Protein AF-A0AAI9ID29-F1 (afdb_monomer)

Radius of gyration: 25.3 Å; Cα contacts (8 Å, |Δi|>4): 44; chains: 1; bounding box: 51×55×50 Å

pLDDT: mean 85.07, std 12.69, range [36.12, 97.38]

Nearest PDB structures (foldseek):
  1rzs-assembly1_A  TM=6.139E-01  e=2.652E+00  Lederbergvirus P22
  1iw8-assembly1_A  TM=3.372E-01  e=4.426E+00  Shimwellia blattae
  1iw8-assembly1_E  TM=3.410E-01  e=5.363E+00  Shimwellia blattae
  6af4-assembly2_F  TM=3.651E-01  e=5.363E+00  Streptococcus pneumoniae TIGR4

Solvent-accessible surface area (backbone atoms only — not comparable to full-atom values): 7122 Å² total; per-residue (Å²): 136,86,79,80,79,86,77,82,51,75,89,77,52,59,68,69,58,58,51,49,57,53,58,72,66,56,76,81,63,91,85,44,65,69,58,50,52,51,49,50,50,53,50,49,54,59,69,70,51,78,73,79,85,52,64,67,59,52,44,50,52,57,71,69,46,54,70,72,57,44,24,50,35,25,48,64,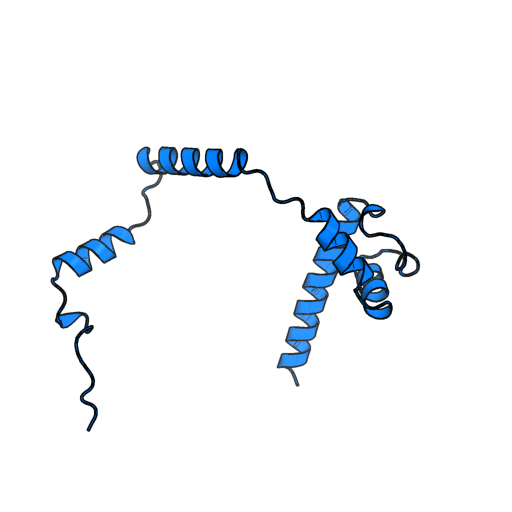38,74,40,68,42,84,55,54,83,56,58,71,80,80,48,53,72,69,53,51,50,36,33,50,53,28,46,55,53,48,51,58,49,53,52,51,54,61,76,71,111

Mean predicted aligned error: 13.53 Å

Secondary structure (DSSP, 8-state):
-------S-GGGS-HHHHHHHHHHTSPPPTT-HHHHHHHHHHHHHHHHS-----HHHHHHHHHHS-HHHHHHHHHHTTS-GGGGGS-GGGS-HHHHHHHHHHHHHHHHHHHHHHTT-

Foldseek 3Di:
DDPDPPPPDPVPDDVVVVVVVVVVPPPDDPPPPVVVVVVVVVVVVVVPDDDPPCLVVVQVVLVPDDLVVLLQLCVLLVHHSVCSVPGPVVDDPSSVVSSVVSVVVVVVVVVVVVVVD

Structure (mmCIF, N/CA/C/O backbone):
data_AF-A0AAI9ID29-F1
#
_entry.id   AF-A0AAI9ID29-F1
#
loop_
_atom_site.group_PDB
_atom_site.id
_atom_site.type_symbol
_atom_site.label_atom_id
_atom_site.label_alt_id
_atom_site.label_comp_id
_atom_site.label_asym_id
_atom_site.label_entity_id
_atom_site.label_seq_id
_atom_site.pdbx_PDB_ins_code
_atom_site.Cartn_x
_atom_site.Cartn_y
_atom_site.Cartn_z
_atom_site.occupancy
_atom_site.B_iso_or_equiv
_atom_site.auth_seq_id
_atom_site.auth_comp_id
_atom_site.auth_asym_id
_atom_site.auth_atom_id
_atom_site.pdbx_PDB_model_num
ATOM 1 N N . MET A 1 1 ? -24.015 -35.089 27.887 1.00 36.12 1 MET A N 1
ATOM 2 C CA . MET A 1 1 ? -24.793 -33.908 27.452 1.00 36.12 1 MET A CA 1
ATOM 3 C C . MET A 1 1 ? -24.096 -32.649 27.954 1.00 36.12 1 MET A C 1
ATOM 5 O O . MET A 1 1 ? -23.919 -32.515 29.156 1.00 36.12 1 MET A O 1
ATOM 9 N N . ARG A 1 2 ? -23.618 -31.770 27.062 1.00 46.00 2 ARG A N 1
ATOM 10 C CA . ARG A 1 2 ? -23.041 -30.468 27.441 1.00 46.00 2 ARG A CA 1
ATOM 11 C C . ARG A 1 2 ? -24.180 -29.450 27.504 1.00 46.00 2 ARG A C 1
ATOM 13 O O . ARG A 1 2 ? -24.666 -29.029 26.462 1.00 46.00 2 ARG A O 1
ATOM 20 N N . CYS A 1 3 ? -24.625 -29.085 28.705 1.00 44.88 3 CYS A N 1
ATOM 21 C CA . CYS A 1 3 ? -25.571 -27.985 28.882 1.00 44.88 3 CYS A CA 1
ATOM 22 C C . CYS A 1 3 ? -24.902 -26.677 28.437 1.00 44.88 3 CYS A C 1
ATOM 24 O O . CYS A 1 3 ? -23.864 -26.296 28.984 1.00 44.88 3 CYS A O 1
ATOM 26 N N . ALA A 1 4 ? -25.479 -25.999 27.445 1.00 50.75 4 ALA A N 1
ATOM 27 C CA . ALA A 1 4 ? -25.074 -24.649 27.079 1.00 50.75 4 ALA A CA 1
ATOM 28 C C . ALA A 1 4 ? -25.279 -23.736 28.299 1.00 50.75 4 ALA A C 1
ATOM 30 O O . ALA A 1 4 ? -26.390 -23.597 28.808 1.00 50.75 4 ALA A O 1
ATOM 31 N N . ARG A 1 5 ? -24.195 -23.153 28.819 1.00 53.00 5 ARG A N 1
ATOM 32 C CA . ARG A 1 5 ? -24.260 -22.155 29.891 1.00 53.00 5 ARG A CA 1
ATOM 33 C C . ARG A 1 5 ? -24.890 -20.886 29.316 1.00 53.00 5 ARG A C 1
ATOM 35 O O . ARG A 1 5 ? -24.184 -20.049 28.768 1.00 53.00 5 ARG A O 1
ATOM 42 N N . ILE A 1 6 ? -26.203 -20.733 29.474 1.00 56.84 6 ILE A N 1
ATOM 43 C CA . ILE A 1 6 ? -26.924 -19.464 29.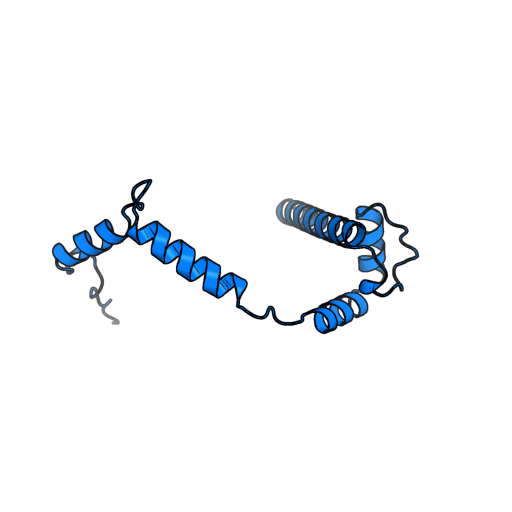295 1.00 56.84 6 ILE A CA 1
ATOM 44 C C . ILE A 1 6 ? -26.525 -18.536 30.456 1.00 56.84 6 ILE A C 1
ATOM 46 O O . ILE A 1 6 ? -27.307 -18.287 31.364 1.00 56.84 6 ILE A O 1
ATOM 50 N N . LYS A 1 7 ? -25.255 -18.130 30.528 1.00 55.59 7 LYS A N 1
ATOM 51 C CA . LYS A 1 7 ? -24.762 -17.230 31.583 1.00 55.59 7 LYS A CA 1
ATOM 52 C C . LYS A 1 7 ? -24.497 -15.810 31.087 1.00 55.59 7 LYS A C 1
ATOM 54 O O . LYS A 1 7 ? -24.441 -14.912 31.911 1.00 55.59 7 LYS A O 1
ATOM 59 N N . ASP A 1 8 ? -24.458 -15.605 29.770 1.00 57.25 8 ASP A N 1
ATOM 60 C CA . ASP A 1 8 ? -24.156 -14.310 29.143 1.00 57.25 8 ASP A CA 1
ATOM 61 C C . ASP A 1 8 ? -25.276 -13.823 28.208 1.00 57.25 8 ASP A C 1
ATOM 63 O O . ASP A 1 8 ? -25.020 -13.203 27.179 1.00 57.25 8 ASP A O 1
ATOM 67 N N . HIS A 1 9 ? -26.543 -14.112 28.524 1.00 65.25 9 HIS A N 1
ATOM 68 C CA . HIS A 1 9 ? -27.651 -13.506 27.781 1.00 65.25 9 HIS A CA 1
ATOM 69 C C . HIS A 1 9 ? -28.005 -12.143 28.391 1.00 65.25 9 HIS A C 1
ATOM 71 O O . HIS A 1 9 ? -28.130 -12.022 29.611 1.00 65.25 9 HIS A O 1
ATOM 77 N N . ALA A 1 10 ? -28.192 -11.120 27.550 1.00 62.62 10 ALA A N 1
ATOM 78 C CA . ALA A 1 10 ? -28.434 -9.734 27.972 1.00 62.62 10 ALA A CA 1
ATOM 79 C C . ALA A 1 10 ? -29.633 -9.575 28.930 1.00 62.62 10 ALA A C 1
ATOM 81 O O . ALA A 1 10 ? -29.647 -8.661 29.747 1.00 62.62 10 ALA A O 1
ATOM 82 N N . SER A 1 11 ? -30.598 -10.500 28.892 1.00 68.06 11 SER A N 1
ATOM 83 C CA . SER A 1 11 ? -31.747 -10.542 29.810 1.00 68.06 11 SER A CA 1
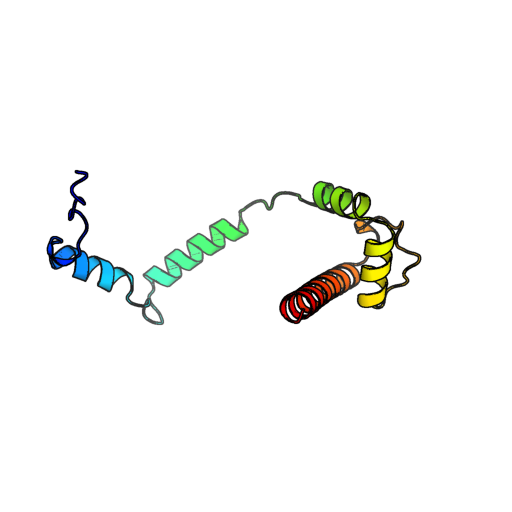ATOM 84 C C . SER A 1 11 ? -31.395 -10.855 31.272 1.00 68.06 11 SER A C 1
ATOM 86 O O . SER A 1 11 ? -32.248 -10.680 32.134 1.00 68.06 11 SER A O 1
ATOM 88 N N . PHE A 1 12 ? -30.178 -11.331 31.565 1.00 71.31 12 PHE A N 1
ATOM 89 C CA . PHE A 1 12 ? -29.692 -11.577 32.932 1.00 71.31 12 PHE A CA 1
ATOM 90 C C . PHE A 1 12 ? -28.774 -10.465 33.451 1.00 71.31 12 PHE A C 1
ATOM 92 O O . PHE A 1 12 ? -28.313 -10.536 34.591 1.00 71.31 12 PHE A O 1
ATOM 99 N N . ARG A 1 13 ? -28.494 -9.441 32.635 1.00 72.69 13 ARG A N 1
ATOM 100 C CA . ARG A 1 13 ? -27.717 -8.277 33.062 1.00 72.69 13 ARG A CA 1
ATOM 101 C C . ARG A 1 13 ? -28.639 -7.238 33.706 1.00 72.69 13 ARG A C 1
ATOM 103 O O . ARG A 1 13 ? -29.724 -6.985 33.179 1.00 72.69 13 ARG A O 1
ATOM 110 N N . PRO A 1 14 ? -28.225 -6.602 34.814 1.00 82.38 14 PRO A N 1
ATOM 111 C CA . PRO A 1 14 ? -28.926 -5.446 35.352 1.00 82.38 14 PRO A CA 1
ATOM 112 C C . PRO A 1 14 ? -29.115 -4.373 34.275 1.00 82.38 14 PRO A C 1
ATOM 114 O O . PRO A 1 14 ? -28.179 -4.026 33.556 1.00 82.38 14 PRO A O 1
ATOM 117 N N . VAL A 1 15 ? -30.316 -3.794 34.197 1.00 78.94 15 VAL A N 1
ATOM 118 C CA 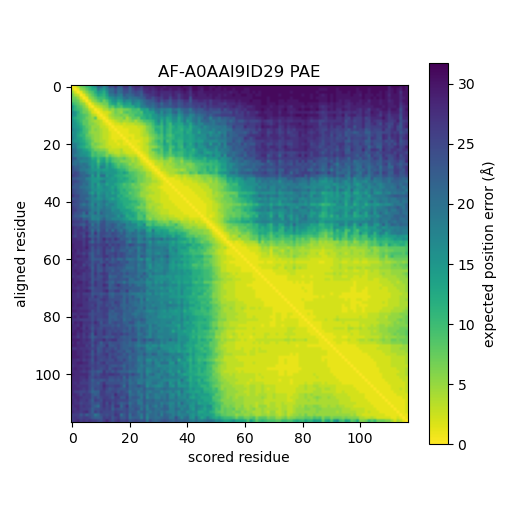. VAL A 1 15 ? -30.636 -2.717 33.238 1.00 78.94 15 VAL A CA 1
ATOM 119 C C . VAL A 1 15 ? -29.652 -1.545 33.354 1.00 78.94 15 VAL A C 1
ATOM 121 O O . VAL A 1 15 ? -29.300 -0.933 32.350 1.00 78.94 15 VAL A O 1
ATOM 124 N N . ALA A 1 16 ? -29.148 -1.273 34.561 1.00 81.25 16 ALA A N 1
ATOM 125 C CA . ALA A 1 16 ? -28.133 -0.252 34.803 1.00 81.25 16 ALA A CA 1
ATOM 126 C C . ALA A 1 16 ? -26.835 -0.482 34.006 1.00 81.25 16 ALA A C 1
ATOM 128 O O . ALA A 1 16 ? -26.232 0.485 33.545 1.00 81.25 16 ALA A O 1
ATOM 129 N N . ASP A 1 17 ? -26.422 -1.735 33.800 1.00 79.44 17 ASP A N 1
ATOM 130 C CA . ASP A 1 17 ? -25.213 -2.054 33.037 1.00 79.44 17 ASP A CA 1
ATOM 131 C C . ASP A 1 17 ? -25.439 -1.850 31.536 1.00 79.44 17 ASP A C 1
ATOM 133 O O . ASP A 1 17 ? -24.602 -1.247 30.869 1.00 79.44 17 ASP A O 1
ATOM 137 N N . LEU A 1 18 ? -26.616 -2.227 31.023 1.00 73.94 18 LEU A N 1
ATOM 138 C CA . LEU A 1 18 ? -27.007 -1.975 29.630 1.00 73.94 18 LEU A CA 1
ATOM 139 C C . LEU A 1 18 ? -27.105 -0.470 29.329 1.00 73.94 18 LEU A C 1
ATOM 141 O O . LEU A 1 18 ? -26.689 -0.005 28.268 1.00 73.94 18 LEU A O 1
ATOM 145 N N . LEU A 1 19 ? -27.635 0.314 30.273 1.00 78.12 19 LEU A N 1
ATOM 146 C CA . LEU A 1 19 ? -27.709 1.770 30.153 1.00 78.12 19 LEU A CA 1
ATOM 147 C C . LEU A 1 19 ? -26.325 2.426 30.234 1.00 78.12 19 LEU A C 1
ATOM 149 O O . LEU A 1 19 ? -26.077 3.385 29.506 1.00 78.12 19 LEU A O 1
ATOM 153 N N . ARG A 1 20 ? -25.412 1.899 31.060 1.00 78.88 20 ARG A N 1
ATOM 154 C CA . ARG A 1 20 ? -24.019 2.363 31.137 1.00 78.88 20 ARG A CA 1
ATOM 155 C C . ARG A 1 20 ? -23.255 2.069 29.843 1.00 78.88 20 ARG A C 1
ATOM 157 O O . ARG A 1 20 ? -22.571 2.953 29.336 1.00 78.88 20 ARG A O 1
ATOM 164 N N . GLU A 1 21 ? -23.413 0.871 29.279 1.00 76.38 21 GLU A N 1
ATOM 165 C CA . GLU A 1 21 ? -22.845 0.497 27.975 1.00 76.38 21 GLU A CA 1
ATOM 166 C C . GLU A 1 21 ? -23.390 1.393 26.852 1.00 76.38 21 GLU A C 1
ATOM 168 O O . GLU A 1 21 ? -22.625 1.904 26.038 1.00 76.38 21 GLU A O 1
ATOM 173 N N . ARG A 1 22 ? -24.701 1.672 26.848 1.00 74.44 22 ARG A N 1
ATOM 174 C CA . ARG A 1 22 ? -25.317 2.612 25.900 1.00 74.44 22 ARG A CA 1
ATOM 175 C C . ARG A 1 22 ? -24.787 4.037 26.066 1.00 74.44 22 ARG A C 1
ATOM 177 O O . ARG A 1 22 ? -24.538 4.704 25.067 1.00 74.44 22 ARG A O 1
ATOM 184 N N . ALA A 1 23 ? -24.620 4.506 27.302 1.00 72.62 23 ALA A N 1
ATOM 185 C CA . ALA A 1 23 ? -24.081 5.833 27.588 1.00 72.62 23 ALA A CA 1
ATOM 186 C C . ALA A 1 23 ? -22.632 5.984 27.092 1.00 72.62 23 ALA A C 1
ATOM 188 O O . ALA A 1 23 ? -22.270 7.045 26.596 1.00 72.62 23 ALA A O 1
ATOM 189 N N . ALA A 1 24 ? -21.831 4.915 27.143 1.00 72.38 24 ALA A N 1
ATOM 190 C CA . ALA A 1 24 ? -20.466 4.896 26.611 1.00 72.38 24 ALA A CA 1
ATOM 191 C C . ALA A 1 24 ? -20.394 4.977 25.072 1.00 72.38 24 ALA A C 1
ATOM 193 O O . ALA A 1 24 ? -19.339 5.286 24.525 1.00 72.38 24 ALA A O 1
ATOM 194 N N . LEU A 1 25 ? -21.502 4.709 24.374 1.00 73.25 25 LEU A N 1
ATOM 195 C CA . LEU A 1 25 ? -21.620 4.820 22.916 1.00 73.25 25 LEU A CA 1
ATOM 196 C C . LEU A 1 25 ? -22.193 6.170 22.463 1.00 73.25 25 LEU A C 1
ATOM 198 O O . LEU A 1 25 ? -22.363 6.382 21.262 1.00 73.25 25 LEU A O 1
ATOM 202 N N . VAL A 1 26 ? -22.521 7.073 23.393 1.00 77.31 26 VAL A N 1
ATOM 203 C CA . VAL A 1 26 ? -22.985 8.418 23.044 1.00 77.31 26 VAL A CA 1
ATOM 204 C C . VAL A 1 26 ? -21.815 9.173 22.409 1.00 77.31 26 VAL A C 1
ATOM 206 O O . VAL A 1 26 ? -20.769 9.308 23.047 1.00 77.31 26 VAL A O 1
ATOM 209 N N . PRO A 1 27 ? -21.960 9.665 21.165 1.00 76.00 27 PRO A N 1
ATOM 210 C CA . PRO A 1 27 ? -20.929 10.473 20.537 1.00 76.00 27 PRO A CA 1
ATOM 211 C C . PRO A 1 27 ? -20.619 11.686 21.405 1.00 76.00 27 PRO A C 1
ATOM 213 O O . PRO A 1 27 ? -21.528 12.353 21.903 1.00 76.00 27 PRO A O 1
ATOM 216 N N . THR A 1 28 ? -19.335 11.978 21.577 1.00 77.88 28 THR A N 1
ATOM 217 C CA . THR A 1 28 ? -18.904 13.132 22.356 1.00 77.88 28 THR A CA 1
ATOM 218 C C . THR A 1 28 ? -19.485 14.419 21.750 1.00 77.88 28 THR A C 1
ATOM 220 O O . THR A 1 28 ? -19.357 14.612 20.536 1.00 77.88 28 THR A O 1
ATOM 223 N N . PRO A 1 29 ? -20.144 15.288 22.541 1.00 79.00 29 PRO A N 1
ATOM 224 C CA . PRO A 1 29 ? -20.759 16.503 22.023 1.00 79.00 29 PRO A CA 1
ATOM 225 C C . PRO A 1 29 ? -19.736 17.422 21.338 1.00 79.00 29 PRO A C 1
ATOM 227 O O . PRO A 1 29 ? -18.584 17.512 21.780 1.00 79.00 29 PRO A O 1
ATOM 230 N N . PRO A 1 30 ? -20.129 18.151 20.280 1.00 77.19 30 PRO A N 1
ATOM 231 C CA . PRO A 1 30 ? -19.247 19.130 19.664 1.00 77.19 30 PRO A CA 1
ATOM 232 C C . PRO A 1 30 ? -18.895 2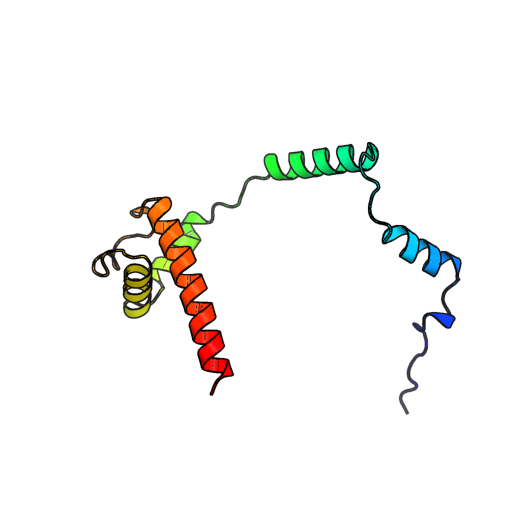0.222 20.680 1.00 77.19 30 PRO A C 1
ATOM 234 O O . PRO A 1 30 ? -19.774 20.824 21.291 1.00 77.19 30 PRO A O 1
ATOM 237 N N . GLY A 1 31 ? -17.599 20.488 20.849 1.00 79.19 31 GLY A N 1
ATOM 238 C CA . GLY A 1 31 ? -17.118 21.530 21.756 1.00 79.19 31 GLY A CA 1
ATOM 239 C C . GLY A 1 31 ? -16.878 21.091 23.202 1.00 79.19 31 GLY A C 1
ATOM 240 O O . GLY A 1 31 ? -16.476 21.939 23.988 1.00 79.19 31 GLY A O 1
ATOM 241 N N . ASP A 1 32 ? -17.053 19.811 23.538 1.00 85.38 32 ASP A N 1
ATOM 242 C CA . ASP A 1 32 ? -16.759 19.275 24.873 1.00 85.38 32 ASP A CA 1
ATOM 243 C C . ASP A 1 32 ? -15.288 19.523 25.275 1.00 85.38 32 ASP A C 1
ATOM 245 O O . ASP A 1 32 ? -14.350 19.018 24.650 1.00 85.38 32 ASP A O 1
ATOM 249 N N . GLU A 1 33 ? -15.086 20.325 26.322 1.00 86.62 33 GLU A N 1
ATOM 250 C CA . GLU A 1 33 ? -13.763 20.721 26.814 1.00 86.62 33 GLU A CA 1
ATOM 251 C C . GLU A 1 33 ? -12.970 19.545 27.405 1.00 86.62 33 GLU A C 1
ATOM 253 O O . GLU A 1 33 ? -11.750 19.480 27.243 1.00 86.62 33 GLU A O 1
ATOM 258 N N . ALA A 1 34 ? -13.642 18.567 28.024 1.00 84.88 34 ALA A N 1
ATOM 259 C CA . ALA A 1 34 ? -12.975 17.379 28.552 1.00 84.88 34 ALA A CA 1
ATOM 260 C C . ALA A 1 34 ? -12.448 16.500 27.408 1.00 84.88 34 ALA A C 1
ATOM 262 O O . ALA A 1 34 ? -11.319 16.007 27.455 1.00 84.88 34 ALA A O 1
ATOM 263 N N . ALA A 1 35 ? -13.232 16.370 26.339 1.00 82.75 35 ALA A N 1
ATOM 264 C CA . ALA A 1 35 ? -12.839 15.639 25.142 1.00 82.75 35 ALA A CA 1
ATOM 265 C C . ALA A 1 35 ? -11.664 16.295 24.407 1.00 82.75 35 ALA A C 1
ATOM 267 O O . ALA A 1 35 ? -10.746 15.604 23.961 1.00 82.75 35 ALA A O 1
ATOM 268 N N . LYS A 1 36 ? -11.663 17.632 24.308 1.00 86.38 36 LYS A N 1
ATOM 269 C CA . LYS A 1 36 ? -10.545 18.399 23.737 1.00 86.38 36 LYS A CA 1
ATOM 270 C C . LYS A 1 36 ? -9.266 18.209 24.547 1.00 86.38 36 LYS A C 1
ATOM 272 O O . LYS A 1 36 ? -8.217 17.962 23.957 1.00 86.38 36 LYS A O 1
ATOM 277 N N . ALA A 1 37 ? -9.355 18.264 25.877 1.00 87.81 37 ALA A N 1
ATOM 278 C CA . ALA A 1 37 ? -8.208 18.056 26.754 1.00 87.81 37 ALA A CA 1
ATOM 279 C C . ALA A 1 37 ? -7.623 16.638 26.615 1.00 87.81 37 ALA A C 1
ATOM 281 O O . ALA A 1 37 ? -6.407 16.474 26.524 1.00 87.81 37 ALA A O 1
ATOM 282 N N . GLU A 1 38 ? -8.466 15.603 26.549 1.00 86.50 38 GLU A N 1
ATOM 283 C CA . GLU A 1 38 ? -8.012 14.226 26.304 1.00 86.50 38 GLU A CA 1
ATOM 284 C C . GLU A 1 38 ? -7.406 14.048 24.904 1.00 86.50 38 GLU A C 1
ATOM 286 O O . GLU A 1 38 ? -6.364 13.405 24.750 1.00 86.50 38 GLU A O 1
ATOM 291 N N . LEU A 1 39 ? -7.991 14.681 23.882 1.00 86.81 39 LEU A N 1
ATOM 292 C CA . LEU A 1 39 ? -7.429 14.697 22.533 1.00 86.81 39 LEU A CA 1
ATOM 293 C C . LEU A 1 39 ? -6.04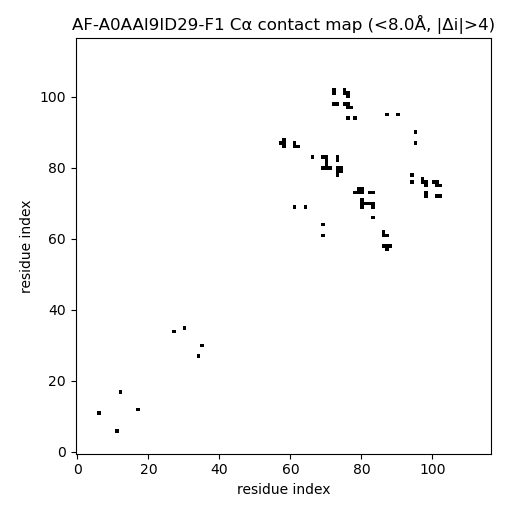4 15.354 22.510 1.00 86.81 39 LEU A C 1
ATOM 295 O O . LEU A 1 39 ? -5.124 14.829 21.882 1.00 86.81 39 LEU A O 1
ATOM 299 N N . GLU A 1 40 ? -5.868 16.479 23.201 1.00 90.31 40 GLU A N 1
ATOM 300 C CA . GLU A 1 40 ? -4.593 17.189 23.278 1.00 90.31 40 GLU A CA 1
ATOM 301 C C . GLU A 1 40 ? -3.522 16.372 24.015 1.00 90.31 40 GLU A C 1
ATOM 303 O O . GLU A 1 40 ? -2.383 16.271 23.540 1.00 90.31 40 GLU A O 1
ATOM 308 N N . LYS A 1 41 ? -3.886 15.689 25.110 1.00 90.56 41 LYS A N 1
ATOM 309 C CA . LYS A 1 41 ? -3.007 14.722 25.791 1.00 90.56 41 LYS A C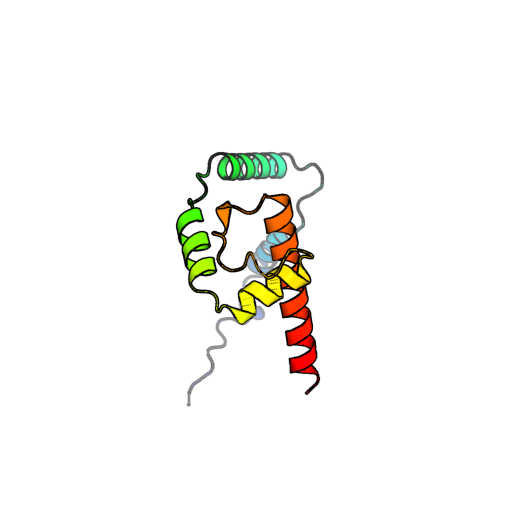A 1
ATOM 310 C C . LYS A 1 41 ? -2.586 13.595 24.849 1.00 90.56 41 LYS A C 1
ATOM 312 O O . LYS A 1 41 ? -1.391 13.321 24.714 1.00 90.56 41 LYS A O 1
ATOM 317 N N . ALA A 1 42 ? -3.539 12.975 24.151 1.00 87.81 42 ALA A N 1
ATOM 318 C CA . ALA A 1 42 ? -3.262 11.908 23.192 1.00 87.81 42 ALA A CA 1
ATOM 319 C C . ALA A 1 42 ? -2.353 12.392 22.051 1.00 87.81 42 ALA A C 1
ATOM 321 O O . ALA A 1 42 ? -1.389 11.718 21.682 1.00 87.81 42 ALA A O 1
ATOM 322 N N . MET A 1 43 ? -2.598 13.595 21.531 1.00 90.56 43 MET A N 1
ATOM 323 C CA . MET A 1 43 ? -1.779 14.200 20.485 1.00 90.56 43 MET A CA 1
ATOM 324 C C . MET A 1 43 ? -0.353 14.476 20.971 1.00 90.56 43 MET A C 1
ATOM 326 O O . MET A 1 43 ? 0.610 14.240 20.242 1.00 90.56 43 MET A O 1
ATOM 330 N N . THR A 1 44 ? -0.196 14.923 22.215 1.00 90.69 44 THR A N 1
ATOM 331 C CA . THR A 1 44 ? 1.110 15.168 22.841 1.00 90.69 44 THR A CA 1
ATOM 332 C C . THR A 1 44 ? 1.894 13.868 23.030 1.00 90.69 44 THR A C 1
ATOM 334 O O . THR A 1 44 ? 3.083 13.803 22.701 1.00 90.69 44 THR A O 1
ATOM 337 N N . LEU A 1 45 ? 1.227 12.792 23.455 1.00 87.81 45 LEU A N 1
ATOM 338 C CA . LEU A 1 45 ? 1.818 11.451 23.519 1.00 87.81 45 LEU A CA 1
ATOM 339 C C . LEU A 1 45 ? 2.261 10.961 22.134 1.00 87.81 45 LEU A C 1
ATOM 341 O O . LEU A 1 45 ? 3.356 10.420 21.981 1.00 87.81 45 LEU A O 1
ATOM 345 N N . LEU A 1 46 ? 1.455 11.195 21.096 1.00 85.38 46 LEU A N 1
ATOM 346 C CA . LEU A 1 46 ? 1.808 10.826 19.723 1.00 85.38 46 LEU A CA 1
ATOM 347 C C . LEU A 1 46 ? 2.979 11.646 19.169 1.00 85.38 46 LEU A C 1
ATOM 349 O O . LEU A 1 46 ? 3.819 11.091 18.460 1.00 85.38 46 LEU A O 1
ATOM 353 N N . ARG A 1 47 ? 3.054 12.941 19.495 1.00 84.38 47 ARG A N 1
ATOM 354 C CA . ARG A 1 47 ? 4.142 13.841 19.072 1.00 84.38 47 ARG A CA 1
ATOM 355 C C . ARG A 1 47 ? 5.477 13.485 19.723 1.00 84.38 47 ARG A C 1
ATOM 357 O O . ARG A 1 47 ? 6.509 13.557 19.065 1.00 84.38 47 ARG A O 1
ATOM 364 N N . THR A 1 48 ? 5.459 13.091 20.994 1.00 83.31 48 THR A N 1
ATOM 365 C CA . THR A 1 48 ? 6.670 12.746 21.763 1.00 83.31 48 THR A CA 1
ATOM 366 C C . THR A 1 48 ? 7.128 11.302 21.552 1.00 83.31 48 THR A C 1
ATOM 368 O O . THR A 1 48 ? 8.272 10.953 21.858 1.00 83.31 48 THR A O 1
ATOM 371 N N . ARG A 1 49 ? 6.275 10.447 20.977 1.00 80.69 49 ARG A N 1
ATOM 372 C CA . ARG A 1 49 ? 6.621 9.065 20.651 1.00 80.69 49 ARG A CA 1
ATOM 373 C C . ARG A 1 49 ? 7.750 9.013 19.619 1.00 80.69 49 ARG A C 1
ATOM 375 O O . ARG A 1 49 ? 7.555 9.318 18.441 1.00 80.69 49 ARG A O 1
ATOM 382 N N . LYS A 1 50 ? 8.916 8.497 20.027 1.00 77.44 50 LYS A N 1
ATOM 383 C CA . LYS A 1 50 ? 9.968 8.085 19.087 1.00 77.44 50 LYS A CA 1
ATOM 384 C C . LYS A 1 50 ? 9.401 7.019 18.151 1.00 77.44 50 LYS A C 1
ATOM 386 O O . LYS A 1 50 ? 9.047 5.920 18.582 1.00 77.44 50 LYS A O 1
ATOM 391 N N . ARG A 1 51 ? 9.294 7.346 16.863 1.00 73.88 51 ARG A N 1
ATOM 392 C CA . ARG A 1 51 ? 8.924 6.357 15.848 1.00 73.88 51 ARG A CA 1
ATOM 393 C C . ARG A 1 51 ? 10.054 5.330 15.746 1.00 73.88 51 ARG A C 1
ATOM 395 O O . ARG A 1 51 ? 11.216 5.735 15.685 1.00 73.88 51 ARG A O 1
ATOM 402 N N . PRO A 1 52 ? 9.749 4.023 15.724 1.00 76.50 52 PRO A N 1
ATOM 403 C CA . PRO A 1 52 ? 10.784 3.030 15.505 1.00 76.50 52 PRO A CA 1
ATOM 404 C C . PRO A 1 52 ? 11.436 3.286 14.143 1.00 76.50 52 PRO A C 1
ATOM 406 O O . PRO A 1 52 ? 10.742 3.497 13.144 1.00 76.50 52 PRO A O 1
ATOM 409 N N . ASN A 1 53 ? 12.768 3.278 14.095 1.00 77.12 53 ASN A N 1
ATOM 410 C CA . ASN A 1 53 ? 13.467 3.405 12.826 1.00 77.12 53 ASN A CA 1
ATOM 411 C C . ASN A 1 53 ? 13.307 2.100 12.031 1.00 77.12 53 ASN A C 1
ATOM 413 O O . ASN A 1 53 ? 13.972 1.100 12.293 1.00 77.12 53 ASN A O 1
ATOM 417 N N . HIS A 1 54 ? 12.405 2.111 11.053 1.00 78.62 54 HIS A N 1
ATOM 418 C CA . HIS A 1 54 ? 12.164 0.972 10.171 1.00 78.62 54 HIS A CA 1
ATOM 419 C C . HIS A 1 54 ? 13.016 0.993 8.894 1.00 78.62 54 HIS A C 1
ATOM 421 O O . HIS A 1 54 ? 12.851 0.102 8.065 1.00 78.62 54 HIS A O 1
ATOM 427 N N . GLN A 1 55 ? 13.930 1.956 8.719 1.00 79.44 55 GLN A N 1
ATOM 428 C CA . GLN A 1 55 ? 14.714 2.106 7.484 1.00 79.44 55 GLN A CA 1
ATOM 429 C C . GLN A 1 55 ? 15.466 0.826 7.110 1.00 79.44 55 GLN A C 1
ATOM 431 O O . GLN A 1 55 ? 15.390 0.390 5.964 1.00 79.44 55 GLN A O 1
ATOM 436 N N . ILE A 1 56 ? 16.107 0.179 8.089 1.00 80.75 56 ILE A N 1
ATOM 437 C CA . ILE A 1 56 ? 16.840 -1.076 7.878 1.00 80.75 56 ILE A CA 1
ATOM 438 C C . ILE A 1 56 ? 15.896 -2.173 7.369 1.00 80.75 56 ILE A C 1
ATOM 440 O O . ILE A 1 56 ? 16.155 -2.795 6.342 1.00 80.75 56 ILE A O 1
ATOM 444 N N . ARG A 1 57 ? 14.753 -2.373 8.035 1.00 84.19 57 ARG A N 1
ATOM 445 C CA . ARG A 1 57 ? 13.752 -3.375 7.627 1.00 84.19 57 ARG A CA 1
ATOM 446 C C . ARG A 1 57 ? 13.196 -3.099 6.231 1.00 84.19 57 ARG A C 1
ATOM 448 O O . ARG A 1 57 ? 12.996 -4.039 5.466 1.00 84.19 57 ARG A O 1
ATOM 455 N N . VAL A 1 58 ? 12.954 -1.833 5.896 1.00 85.06 58 VAL A N 1
ATOM 456 C CA . VAL A 1 58 ? 12.465 -1.423 4.571 1.00 85.06 58 VAL A CA 1
ATOM 457 C C . VAL A 1 58 ? 13.507 -1.723 3.493 1.00 85.06 58 VAL A C 1
ATOM 459 O O . VAL A 1 58 ? 13.155 -2.290 2.461 1.00 85.06 58 VAL A O 1
ATOM 462 N N . ALA A 1 59 ? 14.783 -1.417 3.742 1.00 86.94 59 ALA A N 1
ATOM 463 C CA . ALA A 1 59 ? 15.871 -1.727 2.819 1.00 86.94 59 ALA A CA 1
ATOM 464 C C . ALA A 1 59 ? 16.013 -3.238 2.581 1.00 86.94 59 ALA A C 1
ATOM 466 O O . ALA A 1 59 ? 16.055 -3.667 1.429 1.00 86.94 59 ALA A O 1
ATOM 467 N N . TYR A 1 60 ? 15.985 -4.045 3.647 1.00 89.12 60 TYR A N 1
ATOM 468 C CA . TYR A 1 60 ? 16.006 -5.506 3.529 1.00 89.12 60 TYR A CA 1
ATOM 469 C C . TYR A 1 60 ? 14.803 -6.048 2.759 1.00 89.12 60 TYR A C 1
ATOM 471 O O . TYR A 1 60 ? 14.969 -6.891 1.885 1.00 89.12 60 TYR A O 1
ATOM 479 N N . SER A 1 61 ? 13.600 -5.541 3.035 1.00 90.06 61 SER A N 1
ATOM 480 C CA . SER A 1 61 ? 12.381 -5.990 2.346 1.00 90.06 61 SER A CA 1
ATOM 481 C C . SER A 1 61 ? 12.438 -5.681 0.847 1.00 90.06 61 SER A C 1
ATOM 483 O O . SER A 1 61 ? 12.080 -6.521 0.022 1.00 90.06 61 SER A O 1
ATOM 485 N N . TRP A 1 62 ? 12.944 -4.499 0.477 1.00 93.00 62 TRP A N 1
ATOM 486 C CA . TRP A 1 62 ? 13.163 -4.137 -0.924 1.00 93.00 62 TRP A CA 1
ATOM 487 C C . TRP A 1 62 ? 14.187 -5.056 -1.596 1.00 93.00 62 TRP A C 1
ATOM 489 O O . TRP A 1 62 ? 13.918 -5.595 -2.667 1.00 93.00 62 TRP A O 1
ATOM 499 N N . ALA A 1 63 ? 15.329 -5.291 -0.9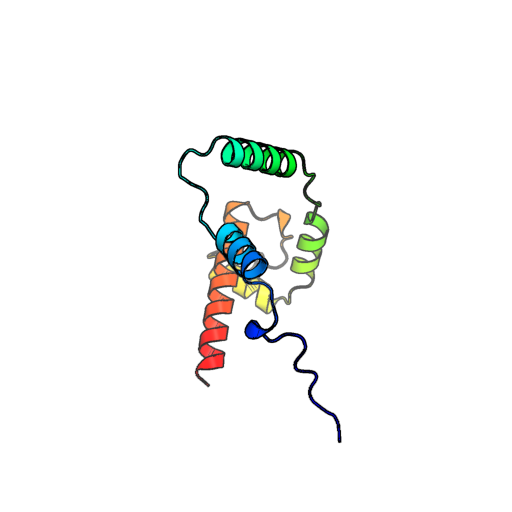48 1.00 90.69 63 ALA A N 1
ATOM 500 C CA . ALA A 1 63 ? 16.377 -6.162 -1.472 1.00 90.69 63 ALA A CA 1
ATOM 501 C C . ALA A 1 63 ? 15.923 -7.629 -1.609 1.00 90.69 63 ALA A C 1
ATOM 503 O O . ALA A 1 63 ? 16.300 -8.294 -2.572 1.00 90.69 63 ALA A O 1
ATOM 504 N N . ALA A 1 64 ? 15.083 -8.115 -0.691 1.00 93.19 64 ALA A N 1
ATOM 505 C CA . ALA A 1 64 ? 14.521 -9.465 -0.718 1.00 93.19 64 ALA A CA 1
ATOM 506 C C . ALA A 1 64 ? 13.395 -9.639 -1.754 1.00 93.19 64 ALA A C 1
ATOM 508 O O . ALA A 1 64 ? 13.084 -10.759 -2.152 1.00 93.19 64 ALA A O 1
ATOM 509 N N . THR A 1 65 ? 12.777 -8.546 -2.213 1.00 93.38 65 THR A N 1
ATOM 510 C CA . THR A 1 65 ? 11.720 -8.607 -3.230 1.00 93.38 65 THR A CA 1
ATOM 511 C C . THR A 1 65 ? 12.293 -9.151 -4.544 1.00 93.38 65 THR A C 1
ATOM 513 O O . THR A 1 65 ? 13.362 -8.726 -4.987 1.00 93.38 65 THR A O 1
ATOM 516 N N . ALA A 1 66 ? 11.592 -10.070 -5.210 1.00 95.25 66 ALA A N 1
ATOM 517 C CA . ALA A 1 66 ? 12.070 -10.666 -6.458 1.00 95.25 66 ALA A CA 1
ATOM 518 C C . ALA A 1 66 ? 12.270 -9.613 -7.572 1.00 95.25 66 ALA A C 1
ATOM 520 O O . ALA A 1 66 ? 11.479 -8.675 -7.711 1.00 95.25 66 ALA A O 1
ATOM 521 N N . LYS A 1 67 ? 13.303 -9.795 -8.410 1.00 95.25 67 LYS A N 1
ATOM 522 C CA . LYS A 1 67 ? 13.611 -8.936 -9.575 1.00 95.25 67 LYS A CA 1
ATOM 523 C C . LYS A 1 67 ? 12.385 -8.583 -10.438 1.00 95.25 67 LYS A C 1
ATOM 525 O O . LYS A 1 67 ? 12.179 -7.390 -10.670 1.00 95.25 67 LYS A O 1
ATOM 530 N N . PRO A 1 68 ? 11.560 -9.543 -10.913 1.00 95.44 68 PRO A N 1
ATOM 531 C CA . PRO A 1 68 ? 10.409 -9.211 -11.759 1.00 95.44 68 PRO A CA 1
ATOM 532 C C . PRO A 1 68 ? 9.399 -8.307 -11.044 1.00 95.44 68 PRO A C 1
ATOM 534 O O . PRO A 1 68 ? 8.864 -7.385 -11.655 1.00 95.44 68 PRO A O 1
ATOM 537 N N . VAL A 1 69 ? 9.206 -8.500 -9.737 1.00 94.38 69 VAL A N 1
ATOM 538 C CA . VAL A 1 69 ? 8.288 -7.690 -8.928 1.00 94.38 69 VAL A CA 1
ATOM 539 C C . VAL A 1 69 ? 8.811 -6.261 -8.786 1.00 94.38 69 VAL A C 1
ATOM 541 O O . VAL A 1 69 ? 8.063 -5.315 -9.016 1.00 94.38 69 VAL A O 1
ATOM 544 N N . ARG A 1 70 ? 10.105 -6.076 -8.492 1.00 95.44 70 ARG A N 1
ATOM 545 C CA . ARG A 1 70 ? 10.709 -4.733 -8.414 1.00 95.44 70 ARG A CA 1
ATOM 546 C C . ARG A 1 70 ? 10.604 -3.977 -9.736 1.00 95.44 70 ARG A C 1
ATOM 548 O O . ARG A 1 70 ? 10.178 -2.826 -9.737 1.00 95.44 70 ARG A O 1
ATOM 555 N N . ARG A 1 71 ? 10.926 -4.632 -10.858 1.00 96.94 71 ARG A N 1
ATOM 556 C CA . ARG A 1 71 ? 10.785 -4.044 -12.204 1.00 96.94 71 ARG A CA 1
ATOM 557 C C . ARG A 1 71 ? 9.339 -3.637 -12.493 1.00 96.94 71 ARG A C 1
ATOM 559 O O . ARG A 1 71 ? 9.108 -2.546 -13.002 1.00 96.94 71 ARG A O 1
ATOM 566 N N . HIS A 1 72 ? 8.378 -4.488 -12.138 1.00 95.44 72 HIS A N 1
ATOM 567 C CA . HIS A 1 72 ? 6.956 -4.213 -12.329 1.00 95.44 72 HIS A CA 1
ATOM 568 C C . HIS A 1 72 ? 6.467 -3.023 -11.490 1.00 95.44 72 HIS A C 1
ATOM 570 O O . HIS A 1 72 ? 5.789 -2.146 -12.019 1.00 95.44 72 HIS A O 1
ATOM 576 N N . ILE A 1 73 ? 6.862 -2.942 -10.213 1.00 95.62 73 ILE A N 1
ATOM 577 C CA . ILE A 1 73 ? 6.531 -1.807 -9.335 1.00 95.62 73 ILE A CA 1
ATOM 578 C C . ILE A 1 73 ? 7.067 -0.496 -9.913 1.00 95.62 73 ILE A C 1
ATOM 580 O O . ILE A 1 73 ? 6.341 0.495 -9.942 1.00 95.62 73 ILE A O 1
ATOM 584 N N . LEU A 1 74 ? 8.316 -0.489 -10.391 1.00 97.12 74 LEU A N 1
ATOM 585 C CA . LEU A 1 74 ? 8.917 0.694 -11.009 1.00 97.12 74 LEU A CA 1
ATOM 586 C C . LEU A 1 74 ? 8.156 1.111 -12.271 1.00 97.12 74 LEU A C 1
ATOM 588 O O . LEU A 1 74 ? 7.789 2.277 -12.387 1.00 97.12 74 LEU A O 1
ATOM 592 N N . ALA A 1 75 ? 7.832 0.161 -13.152 1.00 97.06 75 ALA A N 1
ATOM 593 C CA . ALA A 1 75 ? 7.055 0.432 -14.359 1.00 97.06 75 ALA A CA 1
ATOM 594 C C . ALA A 1 75 ? 5.676 1.039 -14.040 1.00 97.06 75 ALA A C 1
ATOM 596 O O . ALA A 1 75 ? 5.297 2.055 -14.618 1.00 97.06 75 ALA A O 1
ATOM 597 N N . LEU A 1 76 ? 4.944 0.465 -13.077 1.00 96.56 76 LEU A N 1
ATOM 598 C CA . LEU A 1 76 ? 3.638 0.979 -12.645 1.00 96.56 76 LEU A CA 1
ATOM 599 C C . LEU A 1 76 ? 3.723 2.356 -11.975 1.00 96.56 76 LEU A C 1
ATOM 601 O O . LEU A 1 76 ? 2.764 3.123 -12.024 1.00 96.56 76 LEU A O 1
ATOM 605 N N . ALA A 1 77 ? 4.854 2.666 -11.345 1.00 96.56 77 ALA A N 1
ATOM 606 C CA . ALA A 1 77 ? 5.123 3.968 -10.748 1.00 96.56 77 ALA A CA 1
ATOM 607 C C . ALA A 1 77 ? 5.584 5.024 -11.771 1.00 96.56 77 ALA A C 1
ATOM 609 O O . ALA A 1 77 ? 5.854 6.156 -11.376 1.00 96.56 77 ALA A O 1
ATOM 610 N N . GLY A 1 78 ? 5.703 4.670 -13.058 1.00 96.88 78 GLY A N 1
ATOM 611 C CA . GLY A 1 78 ? 6.232 5.557 -14.099 1.00 96.88 78 GLY A CA 1
ATOM 612 C C . GLY A 1 78 ? 7.746 5.781 -14.007 1.00 96.88 78 GLY A C 1
ATOM 613 O O . GLY A 1 78 ? 8.257 6.764 -14.534 1.00 96.88 78 GLY A O 1
ATOM 614 N N . LEU A 1 79 ? 8.468 4.893 -13.320 1.00 96.94 79 LEU A N 1
ATOM 615 C CA . LEU A 1 79 ? 9.917 4.947 -13.144 1.00 96.94 79 LEU A CA 1
ATOM 616 C C . LEU A 1 79 ? 10.613 3.955 -14.079 1.00 96.94 79 LEU A C 1
ATOM 618 O O . LEU A 1 79 ? 10.037 2.944 -14.482 1.00 96.94 79 LEU A O 1
ATOM 622 N N . SER A 1 80 ? 11.889 4.213 -14.381 1.00 96.56 80 SER A N 1
ATOM 623 C CA . SER A 1 80 ? 12.696 3.290 -15.186 1.00 96.56 80 SER A CA 1
ATOM 624 C C . SER A 1 80 ? 12.801 1.912 -14.506 1.00 96.56 80 SER A C 1
ATOM 626 O O . SER A 1 80 ? 13.323 1.833 -13.387 1.00 96.56 80 SER A O 1
ATOM 628 N N . PRO A 1 81 ? 12.372 0.817 -15.167 1.00 95.88 81 PRO A N 1
ATOM 629 C CA . PRO A 1 81 ? 12.479 -0.538 -14.625 1.00 95.88 81 PRO A CA 1
ATOM 630 C C . PRO A 1 81 ? 13.922 -1.010 -14.429 1.00 95.88 81 PRO A C 1
ATOM 632 O O . PRO A 1 81 ? 14.160 -1.950 -13.672 1.00 95.88 81 PRO A O 1
ATOM 635 N N . ASP A 1 82 ? 14.895 -0.380 -15.085 1.00 96.12 82 ASP A N 1
ATOM 636 C CA . ASP A 1 82 ? 16.302 -0.778 -14.992 1.00 96.12 82 ASP A CA 1
ATOM 637 C C . ASP A 1 82 ? 16.951 -0.337 -13.676 1.00 96.12 82 ASP A C 1
ATOM 639 O O . ASP A 1 82 ? 17.944 -0.919 -13.250 1.00 96.12 82 ASP A O 1
ATOM 643 N N . ARG A 1 83 ? 16.303 0.569 -12.934 1.00 95.62 83 ARG A N 1
ATOM 644 C CA . ARG A 1 83 ? 16.684 0.958 -11.565 1.00 95.62 83 ARG A CA 1
ATOM 645 C C . ARG A 1 83 ? 16.312 -0.086 -10.499 1.00 95.62 83 ARG A C 1
ATOM 647 O O . ARG A 1 83 ? 16.309 0.218 -9.311 1.00 95.62 83 ARG A O 1
ATOM 654 N N . TRP A 1 84 ? 15.970 -1.319 -10.873 1.00 94.75 84 TRP A N 1
ATOM 655 C CA . TRP A 1 84 ? 15.513 -2.352 -9.928 1.00 94.75 84 TRP A CA 1
ATOM 656 C C . TRP A 1 84 ? 16.592 -2.815 -8.930 1.00 94.75 84 TRP A C 1
ATOM 658 O O . TRP A 1 84 ? 16.256 -3.283 -7.837 1.00 94.75 84 TRP A O 1
ATOM 668 N N . GLU A 1 85 ? 17.873 -2.681 -9.289 1.00 93.38 85 GLU A N 1
ATOM 669 C CA . GLU A 1 85 ? 19.011 -2.933 -8.389 1.00 93.38 85 GLU A CA 1
ATOM 670 C C . GLU A 1 85 ? 19.295 -1.750 -7.464 1.00 93.38 85 GLU A C 1
ATOM 672 O O . GLU A 1 85 ? 19.985 -1.905 -6.457 1.00 93.38 85 GLU A O 1
ATOM 677 N N . SER A 1 86 ? 18.743 -0.570 -7.768 1.00 93.88 86 SER A N 1
ATOM 678 C CA . SER A 1 86 ? 18.969 0.616 -6.958 1.00 93.88 86 SER A CA 1
ATOM 679 C C . SER A 1 86 ? 18.411 0.410 -5.541 1.00 93.88 86 SER A C 1
ATOM 681 O O . SER A 1 86 ? 17.264 -0.030 -5.370 1.00 93.88 86 SER A O 1
ATOM 683 N N . PRO A 1 87 ? 19.196 0.724 -4.499 1.00 92.06 87 PRO A N 1
ATOM 684 C CA . PRO A 1 87 ? 18.725 0.654 -3.123 1.00 92.06 87 PRO A CA 1
ATOM 685 C C . PRO A 1 87 ? 17.507 1.555 -2.866 1.00 92.06 87 PRO A C 1
ATOM 687 O O . PRO A 1 87 ? 17.443 2.673 -3.360 1.00 92.06 87 PRO A O 1
ATOM 690 N N . ILE A 1 88 ? 16.568 1.147 -2.005 1.00 92.56 88 ILE A N 1
ATOM 691 C CA . ILE A 1 88 ? 15.300 1.886 -1.805 1.00 92.56 88 ILE A CA 1
ATOM 692 C C . ILE A 1 88 ? 15.477 3.359 -1.377 1.00 92.56 88 ILE A C 1
ATOM 694 O O . ILE A 1 88 ? 14.635 4.206 -1.672 1.00 92.56 88 ILE A O 1
ATOM 698 N N . HIS A 1 89 ? 16.577 3.687 -0.695 1.00 88.94 89 HIS A N 1
ATOM 699 C CA . HIS A 1 89 ? 16.901 5.050 -0.265 1.00 88.94 89 HIS A CA 1
ATOM 700 C C . HIS A 1 89 ? 17.478 5.954 -1.368 1.00 88.94 89 HIS A C 1
ATOM 702 O O . HIS A 1 89 ? 17.535 7.159 -1.158 1.00 88.94 89 HIS A O 1
ATOM 708 N N . SER A 1 90 ? 17.863 5.418 -2.537 1.00 93.25 90 SER A N 1
ATOM 709 C CA . SER A 1 90 ? 18.301 6.247 -3.674 1.00 93.25 90 SER A CA 1
ATOM 710 C C . SER A 1 90 ? 17.132 6.873 -4.435 1.00 93.25 90 SER A C 1
ATOM 712 O O . SER A 1 90 ? 17.343 7.710 -5.305 1.00 93.25 90 SER A O 1
ATOM 714 N N . PHE A 1 91 ? 15.904 6.430 -4.162 1.00 95.00 91 PHE A N 1
ATOM 715 C CA . PHE A 1 91 ? 14.697 7.034 -4.710 1.00 95.00 91 PHE A CA 1
ATOM 716 C C . PHE A 1 91 ? 14.293 8.243 -3.871 1.00 95.00 91 PHE A C 1
ATOM 718 O O . PHE A 1 91 ? 14.389 8.202 -2.641 1.00 95.00 91 PHE A O 1
ATOM 725 N N . THR A 1 92 ? 13.795 9.297 -4.510 1.00 96.12 92 THR A N 1
ATOM 726 C CA . THR A 1 92 ? 13.260 10.469 -3.806 1.00 96.12 92 THR A CA 1
ATOM 727 C C . THR A 1 92 ? 12.001 10.107 -3.015 1.00 96.12 92 THR A C 1
ATOM 729 O O . THR A 1 92 ? 11.401 9.043 -3.187 1.00 96.12 92 THR A O 1
ATOM 732 N N . GLU A 1 93 ? 11.567 10.986 -2.112 1.00 93.81 93 GLU A N 1
ATOM 733 C CA . GLU A 1 93 ? 10.329 10.751 -1.365 1.00 93.81 93 GLU A CA 1
ATOM 734 C C . GLU A 1 93 ? 9.098 10.672 -2.279 1.00 93.81 93 GLU A C 1
ATOM 736 O O . GLU A 1 93 ? 8.271 9.776 -2.097 1.00 93.81 93 GLU A O 1
ATOM 741 N N . ALA A 1 94 ? 9.029 11.529 -3.302 1.00 96.19 94 ALA A N 1
ATOM 742 C CA . ALA A 1 94 ? 7.969 11.508 -4.306 1.00 96.19 94 ALA A CA 1
ATOM 743 C C . ALA A 1 94 ? 7.962 10.195 -5.107 1.00 96.19 94 ALA A C 1
ATOM 745 O O . ALA A 1 94 ? 6.909 9.581 -5.277 1.00 96.19 94 ALA A O 1
ATOM 746 N N . GLU A 1 95 ? 9.136 9.708 -5.524 1.00 97.38 95 GLU A N 1
ATOM 747 C CA . GLU A 1 95 ? 9.267 8.417 -6.211 1.00 97.38 95 GLU A CA 1
ATOM 748 C C . GLU A 1 95 ? 8.798 7.260 -5.319 1.00 97.38 95 GLU A C 1
ATOM 750 O O . GLU A 1 95 ? 8.000 6.426 -5.745 1.00 97.38 95 GLU A O 1
ATOM 755 N N . ARG A 1 96 ? 9.220 7.228 -4.048 1.00 95.12 96 ARG A N 1
ATOM 756 C CA . ARG A 1 96 ? 8.772 6.193 -3.102 1.00 95.12 96 ARG A CA 1
ATOM 757 C C . ARG A 1 96 ? 7.267 6.248 -2.849 1.00 95.12 96 ARG A C 1
ATOM 759 O O . ARG A 1 96 ? 6.653 5.200 -2.642 1.00 95.12 96 ARG A O 1
ATOM 766 N N . LEU A 1 97 ? 6.663 7.437 -2.848 1.00 95.56 97 LEU A N 1
ATOM 767 C CA . LEU A 1 97 ? 5.215 7.591 -2.727 1.00 95.56 97 LEU A CA 1
ATOM 768 C C . LEU A 1 97 ? 4.497 7.030 -3.964 1.00 95.56 97 LEU A C 1
ATOM 770 O O . LEU A 1 97 ? 3.569 6.234 -3.813 1.00 95.56 97 LEU A O 1
ATOM 774 N N . ALA A 1 98 ? 4.972 7.355 -5.169 1.00 97.00 98 ALA A N 1
ATOM 775 C CA . ALA A 1 98 ? 4.448 6.799 -6.417 1.00 97.00 98 ALA A CA 1
ATOM 776 C C . ALA A 1 98 ? 4.547 5.263 -6.445 1.00 97.00 98 ALA A C 1
ATOM 778 O O . ALA A 1 98 ? 3.566 4.584 -6.745 1.00 97.00 98 ALA A O 1
ATOM 779 N N . MET A 1 99 ? 5.688 4.704 -6.024 1.00 96.44 99 MET A N 1
ATOM 780 C CA . MET A 1 99 ? 5.882 3.255 -5.884 1.00 96.44 99 MET A CA 1
ATOM 781 C C . MET A 1 99 ? 4.873 2.619 -4.919 1.00 96.44 99 MET A C 1
ATOM 783 O O . MET A 1 99 ? 4.320 1.563 -5.220 1.00 96.44 99 MET A O 1
ATOM 787 N N . ARG A 1 100 ? 4.585 3.251 -3.771 1.00 95.50 100 ARG A N 1
ATOM 788 C CA . ARG A 1 100 ? 3.569 2.748 -2.826 1.00 95.50 100 ARG A CA 1
ATOM 789 C C . ARG A 1 100 ? 2.175 2.729 -3.447 1.00 95.50 100 ARG A C 1
ATOM 791 O O . ARG A 1 100 ? 1.478 1.725 -3.329 1.00 95.50 100 ARG A O 1
ATOM 798 N N . HIS A 1 101 ? 1.774 3.805 -4.120 1.00 96.44 101 HIS A N 1
ATOM 799 C CA . HIS A 1 101 ? 0.474 3.859 -4.791 1.00 96.44 101 HIS A CA 1
ATOM 800 C C . HIS A 1 101 ? 0.360 2.825 -5.916 1.00 96.44 101 HIS A C 1
ATOM 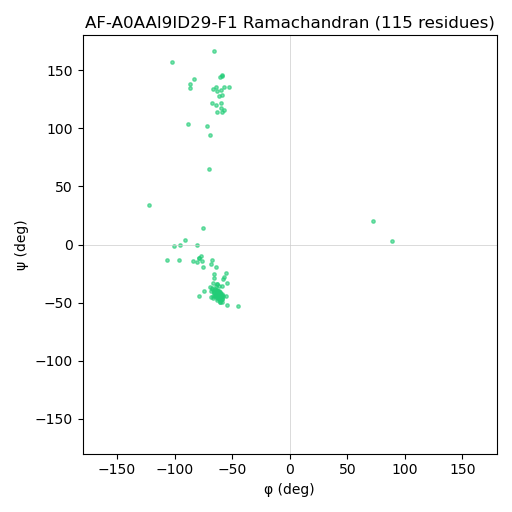802 O O . HIS A 1 101 ? -0.684 2.184 -6.048 1.00 96.44 101 HIS A O 1
ATOM 808 N N . ALA A 1 102 ? 1.436 2.614 -6.676 1.00 95.31 102 ALA A N 1
ATOM 809 C CA . ALA A 1 102 ? 1.513 1.577 -7.698 1.00 95.31 102 ALA A CA 1
ATOM 810 C C . ALA A 1 102 ? 1.290 0.174 -7.111 1.00 95.31 102 ALA A C 1
ATOM 812 O O . ALA A 1 102 ? 0.469 -0.581 -7.629 1.00 95.31 102 ALA A O 1
ATOM 813 N N . VAL A 1 103 ? 1.949 -0.151 -5.992 1.00 95.19 103 VAL A N 1
ATOM 814 C CA . VAL A 1 103 ? 1.762 -1.433 -5.288 1.00 95.19 103 VAL A CA 1
ATOM 815 C C . VAL A 1 103 ? 0.319 -1.609 -4.819 1.00 95.19 103 VAL A C 1
ATOM 817 O O . VAL A 1 103 ? -0.279 -2.648 -5.079 1.00 95.19 103 VAL A O 1
ATOM 820 N N . LEU A 1 104 ? -0.270 -0.599 -4.172 1.00 95.69 104 LEU A N 1
ATOM 821 C CA . LEU A 1 104 ? -1.655 -0.677 -3.686 1.00 95.69 104 LEU A CA 1
ATOM 822 C C . LEU A 1 104 ? -2.656 -0.896 -4.828 1.00 95.69 104 LEU A C 1
ATOM 824 O O . LEU A 1 104 ? -3.579 -1.705 -4.707 1.00 95.69 104 LEU A O 1
ATOM 828 N N . ARG A 1 105 ? -2.448 -0.214 -5.962 1.00 92.50 105 ARG A N 1
ATOM 829 C CA . ARG A 1 105 ? -3.257 -0.400 -7.172 1.00 92.50 105 ARG A CA 1
ATOM 830 C C . ARG A 1 105 ? -3.094 -1.808 -7.742 1.00 92.50 105 ARG A C 1
ATOM 832 O O . ARG A 1 105 ? -4.093 -2.414 -8.127 1.00 92.50 105 ARG A O 1
ATOM 839 N N . ALA A 1 106 ? -1.867 -2.324 -7.792 1.00 91.75 106 ALA A N 1
ATOM 840 C CA . ALA A 1 106 ? -1.590 -3.675 -8.264 1.00 91.75 106 ALA A CA 1
ATOM 841 C C . ALA A 1 106 ? -2.297 -4.723 -7.393 1.00 91.75 106 ALA A C 1
ATOM 843 O O . ALA A 1 106 ? -3.028 -5.544 -7.935 1.00 91.75 106 ALA A O 1
ATOM 844 N N . ILE A 1 107 ? -2.170 -4.637 -6.062 1.00 93.62 107 ILE A N 1
ATOM 845 C CA . ILE A 1 107 ? -2.864 -5.525 -5.111 1.00 93.62 107 ILE A CA 1
ATOM 846 C C . ILE A 1 107 ? -4.370 -5.507 -5.371 1.00 93.62 107 ILE A C 1
ATOM 848 O O . ILE A 1 107 ? -4.949 -6.550 -5.646 1.00 93.62 107 ILE A O 1
ATOM 852 N N . SER A 1 108 ? -4.974 -4.316 -5.421 1.00 91.81 108 SER A N 1
ATOM 853 C CA . SER A 1 108 ? -6.415 -4.169 -5.681 1.00 91.81 108 SER A CA 1
ATOM 854 C C . SER A 1 108 ? -6.849 -4.786 -7.020 1.00 91.81 108 SER A C 1
ATOM 856 O O . SER A 1 108 ? -7.995 -5.200 -7.184 1.00 91.81 108 SER A O 1
ATOM 858 N N . THR A 1 109 ? -5.955 -4.803 -8.011 1.00 91.19 109 THR A N 1
ATOM 859 C CA . THR A 1 109 ? -6.223 -5.360 -9.343 1.00 91.19 109 THR A CA 1
ATOM 860 C C . THR A 1 109 ? -6.128 -6.882 -9.322 1.00 91.19 109 THR A C 1
ATOM 862 O O . THR A 1 109 ? -7.017 -7.550 -9.843 1.00 91.19 109 THR A O 1
ATOM 865 N N . TYR A 1 110 ? -5.096 -7.431 -8.677 1.00 91.69 110 TYR A N 1
ATOM 866 C CA . TYR A 1 110 ? -4.942 -8.874 -8.496 1.00 91.69 110 TYR A CA 1
ATOM 867 C C . TYR A 1 110 ? -6.041 -9.465 -7.613 1.00 91.69 110 TYR A C 1
ATOM 869 O O . TYR A 1 110 ? -6.547 -10.530 -7.935 1.00 91.69 110 TYR A O 1
ATOM 877 N N . GLU A 1 111 ? -6.471 -8.767 -6.561 1.00 95.19 111 GLU A N 1
ATOM 878 C CA . GLU A 1 111 ? -7.613 -9.177 -5.734 1.00 95.19 111 GLU A CA 1
ATOM 879 C C . GLU A 1 111 ? -8.907 -9.237 -6.550 1.00 95.19 111 GLU A C 1
ATOM 881 O O . GLU A 1 111 ? -9.653 -10.208 -6.459 1.00 95.19 111 GLU A O 1
ATOM 886 N N . ARG A 1 112 ? -9.170 -8.231 -7.396 1.00 92.94 112 ARG A N 1
ATOM 887 C CA . ARG A 1 112 ? -10.330 -8.265 -8.298 1.00 92.94 112 ARG A CA 1
ATOM 888 C C . ARG A 1 112 ? -10.258 -9.418 -9.290 1.00 92.94 112 ARG A C 1
ATOM 890 O O . ARG A 1 112 ? -11.269 -10.072 -9.503 1.00 92.94 112 ARG A O 1
ATOM 897 N N . ALA A 1 113 ? -9.089 -9.655 -9.884 1.00 93.50 113 ALA A N 1
ATOM 898 C CA . ALA A 1 113 ? -8.894 -10.761 -10.814 1.00 93.50 113 ALA A CA 1
ATOM 899 C C . ALA A 1 113 ? -9.081 -12.119 -10.122 1.00 93.50 113 ALA A C 1
ATOM 901 O O . ALA A 1 113 ? -9.762 -12.980 -10.662 1.00 93.50 113 ALA A O 1
ATOM 902 N N . LEU A 1 114 ? -8.536 -12.282 -8.913 1.00 94.50 114 LEU A N 1
ATOM 903 C CA . LEU A 1 114 ? -8.681 -13.493 -8.108 1.00 94.50 114 LEU A CA 1
ATOM 904 C C . LEU A 1 114 ? -10.146 -13.787 -7.770 1.00 94.50 114 LEU A C 1
ATOM 906 O O . LEU A 1 114 ? -10.557 -14.931 -7.841 1.00 94.50 114 LEU A O 1
ATOM 910 N N . ASN A 1 115 ? -10.928 -12.763 -7.424 1.00 94.12 115 ASN A N 1
ATOM 911 C CA . ASN A 1 115 ? -12.347 -12.922 -7.092 1.00 94.12 115 ASN A CA 1
ATOM 912 C C . ASN A 1 115 ? -13.256 -13.116 -8.320 1.00 94.12 115 ASN A C 1
ATOM 914 O O . ASN A 1 115 ? -14.449 -13.362 -8.153 1.00 94.12 115 ASN A O 1
ATOM 918 N N . ALA A 1 116 ? -12.734 -12.925 -9.534 1.00 91.75 116 ALA A N 1
ATOM 919 C CA . ALA A 1 116 ? -13.492 -13.046 -10.778 1.00 91.75 116 ALA A CA 1
ATOM 920 C C . ALA A 1 116 ? -13.344 -14.420 -11.458 1.00 91.75 116 ALA A C 1
ATOM 922 O O . ALA A 1 116 ? -14.096 -14.698 -12.393 1.00 91.75 116 ALA A O 1
ATOM 923 N N . VAL A 1 117 ? -12.377 -15.237 -11.025 1.00 83.06 117 VAL A N 1
ATOM 924 C CA . VAL A 1 117 ? -12.107 -16.602 -11.515 1.00 83.06 117 VAL A CA 1
ATOM 925 C C . VAL A 1 117 ? -12.649 -17.611 -10.514 1.00 83.06 117 VAL A C 1
ATOM 927 O O . VAL A 1 117 ? -13.243 -18.609 -10.973 1.00 83.06 117 VAL A O 1
#

Organism: NCBI:txid864073

Sequence (117 aa):
MRCARIKDHASFRPVADLLRERAALVPTPPGDEAAKAELEKAMTLLRTRKRPNHQIRVAYSWAATAKPVRRHILALAGLSPDRWESPIHSFTEAERLAMRHAVLRAISTYERALNAV